Protein AF-A0A1Q4I1D5-F1 (afdb_monomer)

Radius of gyration: 16.34 Å; Cα contacts (8 Å, |Δi|>4): 133; chains: 1; bounding box: 36×32×46 Å

Nearest PDB structures (foldseek):
  1p15-assembly2_B  TM=5.397E-01  e=8.782E-01  Mus musculus
  2h4v-assembly2_B  TM=4.539E-01  e=1.102E+00  Homo sapiens
  3qcd-assembly1_A  TM=4.961E-01  e=1.836E+00  Homo sapiens
  3qcj-assembly1_A  TM=4.284E-01  e=9.295E-01  Homo sapiens
  5ezn-assembly2_B  TM=4.554E-01  e=2.732E+00  Plasmodium falciparum 3D7

pLDDT: mean 85.94, std 15.22, range [38.75, 97.31]

Structure (mmCIF, N/CA/C/O backbone):
data_AF-A0A1Q4I1D5-F1
#
_entry.id   AF-A0A1Q4I1D5-F1
#
loop_
_atom_site.group_PDB
_atom_site.id
_atom_site.typ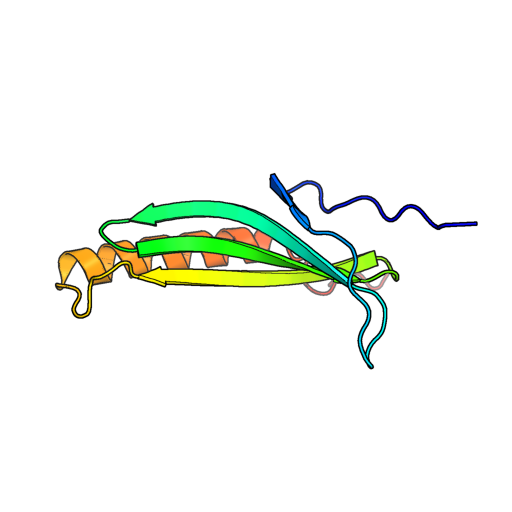e_symbol
_atom_site.label_atom_id
_atom_site.label_alt_id
_atom_site.label_comp_id
_atom_site.label_asym_id
_atom_site.label_entity_i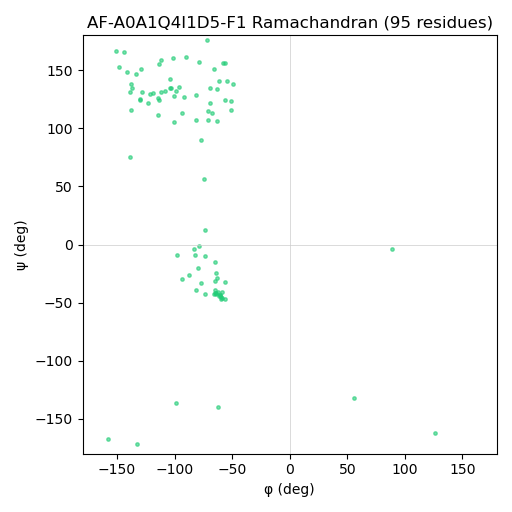d
_atom_site.label_seq_id
_atom_site.pdbx_PDB_ins_code
_atom_site.Cartn_x
_atom_site.Cartn_y
_atom_site.Cartn_z
_atom_site.occupancy
_atom_site.B_iso_or_equiv
_atom_site.auth_seq_id
_atom_site.auth_comp_id
_atom_site.auth_asym_id
_atom_site.auth_atom_id
_atom_site.pdbx_PDB_model_num
ATOM 1 N N . MET A 1 1 ? 20.049 1.175 -25.768 1.00 38.75 1 MET A N 1
ATOM 2 C CA . MET A 1 1 ? 18.646 1.621 -25.885 1.00 38.75 1 MET A CA 1
ATOM 3 C C . MET A 1 1 ? 18.016 1.458 -24.517 1.00 38.75 1 MET A C 1
ATOM 5 O O . MET A 1 1 ? 17.956 0.337 -24.033 1.00 38.75 1 MET A O 1
ATOM 9 N N . THR A 1 2 ? 17.667 2.548 -23.837 1.00 48.88 2 THR A N 1
ATOM 10 C CA . THR A 1 2 ? 16.941 2.477 -22.563 1.00 48.88 2 THR A CA 1
ATOM 11 C C . THR A 1 2 ? 15.531 2.017 -22.894 1.00 48.88 2 THR A C 1
ATOM 13 O O . THR A 1 2 ? 14.778 2.764 -23.510 1.00 48.88 2 THR A O 1
ATOM 16 N N . ASN A 1 3 ? 15.201 0.772 -22.562 1.00 55.69 3 ASN A N 1
ATOM 17 C CA . ASN A 1 3 ? 13.831 0.296 -22.665 1.00 55.69 3 ASN A CA 1
ATOM 18 C C . ASN A 1 3 ? 13.010 1.139 -21.679 1.00 55.69 3 ASN A C 1
ATOM 20 O O . ASN A 1 3 ? 13.212 1.050 -20.466 1.00 55.69 3 ASN A O 1
ATOM 24 N N . THR A 1 4 ? 12.196 2.069 -22.176 1.00 77.75 4 THR A N 1
ATOM 25 C CA . THR A 1 4 ? 11.392 2.933 -21.310 1.00 77.75 4 THR A CA 1
ATOM 26 C C . THR A 1 4 ? 10.210 2.115 -20.812 1.00 77.75 4 THR A C 1
ATOM 28 O O . THR A 1 4 ? 9.169 2.058 -21.455 1.00 77.75 4 THR A O 1
ATOM 31 N N . ILE A 1 5 ? 10.391 1.447 -19.673 1.00 88.94 5 ILE A N 1
ATOM 32 C CA . ILE A 1 5 ? 9.321 0.704 -19.008 1.00 88.94 5 ILE A CA 1
ATOM 33 C C . ILE A 1 5 ? 8.279 1.713 -18.496 1.00 88.94 5 ILE A C 1
ATOM 35 O O . ILE A 1 5 ? 8.558 2.530 -17.604 1.00 88.94 5 ILE A O 1
ATOM 39 N N . THR A 1 6 ? 7.080 1.676 -19.081 1.00 92.44 6 THR A N 1
ATOM 40 C CA . THR A 1 6 ? 5.951 2.526 -18.682 1.00 92.44 6 THR A CA 1
ATOM 41 C C . THR A 1 6 ? 5.544 2.204 -17.241 1.00 92.44 6 THR A C 1
ATOM 43 O O . THR A 1 6 ? 5.462 1.026 -16.885 1.00 92.44 6 THR A O 1
ATOM 46 N N . PRO A 1 7 ? 5.316 3.210 -16.377 1.00 92.81 7 PRO A N 1
ATOM 47 C CA . PRO A 1 7 ? 4.778 2.964 -15.044 1.00 92.81 7 PRO A CA 1
ATOM 48 C C . PRO A 1 7 ? 3.418 2.247 -15.089 1.00 92.81 7 PRO A C 1
ATOM 50 O O . PRO A 1 7 ? 2.695 2.379 -16.079 1.00 92.81 7 PRO A O 1
ATOM 53 N N . PRO A 1 8 ? 3.035 1.528 -14.021 1.00 93.12 8 PRO A N 1
ATOM 54 C CA . PRO A 1 8 ? 1.681 1.000 -13.891 1.00 93.12 8 PRO A CA 1
ATOM 55 C C . PRO A 1 8 ? 0.633 2.112 -14.029 1.00 93.12 8 PRO A C 1
ATOM 57 O O . PRO A 1 8 ? 0.835 3.216 -13.526 1.00 93.12 8 PRO A O 1
ATOM 60 N N . ALA A 1 9 ? -0.482 1.835 -14.709 1.00 92.75 9 ALA A N 1
ATOM 61 C CA . ALA A 1 9 ? -1.516 2.840 -14.987 1.00 92.75 9 ALA A CA 1
ATOM 62 C C . ALA A 1 9 ? -2.196 3.383 -13.715 1.00 92.75 9 ALA A C 1
ATOM 64 O O . ALA A 1 9 ? -2.722 4.492 -13.714 1.00 92.75 9 ALA A O 1
ATOM 65 N N . ASP A 1 10 ? -2.173 2.599 -12.639 1.00 92.69 10 ASP A N 1
ATOM 66 C CA . ASP A 1 10 ? -2.679 2.932 -11.308 1.00 92.69 10 ASP A CA 1
ATOM 67 C C . ASP A 1 10 ? -1.695 3.757 -10.461 1.00 92.69 10 ASP A C 1
ATOM 69 O O . ASP A 1 10 ? -2.072 4.256 -9.399 1.00 92.69 10 ASP A O 1
ATOM 73 N N . ALA A 1 11 ? -0.448 3.933 -10.914 1.00 95.69 11 ALA A N 1
ATOM 74 C CA . ALA A 1 11 ? 0.549 4.696 -10.179 1.00 95.69 11 ALA A CA 1
ATOM 75 C C . ALA A 1 11 ? 0.195 6.191 -10.159 1.00 95.69 11 ALA A C 1
ATOM 77 O O . ALA A 1 11 ? 0.104 6.853 -11.193 1.00 95.69 11 ALA A O 1
ATOM 78 N N . ARG A 1 12 ? 0.054 6.742 -8.954 1.00 96.44 12 ARG A N 1
ATOM 79 C CA . ARG A 1 12 ? -0.155 8.174 -8.698 1.00 96.44 12 ARG A CA 1
ATOM 80 C C . ARG A 1 12 ? 1.152 8.911 -8.443 1.00 96.44 12 ARG A C 1
ATOM 82 O O . ARG A 1 12 ? 1.267 10.091 -8.766 1.00 96.44 12 ARG A O 1
ATOM 89 N N . ARG A 1 13 ? 2.145 8.218 -7.885 1.00 97.06 13 ARG A N 1
ATOM 90 C CA . ARG A 1 13 ? 3.503 8.728 -7.686 1.00 97.06 13 ARG A CA 1
ATOM 91 C C . ARG A 1 13 ? 4.502 7.655 -8.070 1.00 97.06 13 ARG A C 1
ATOM 93 O O . ARG A 1 13 ? 4.356 6.512 -7.667 1.00 97.06 13 ARG A O 1
ATOM 100 N N . VAL A 1 14 ? 5.530 8.027 -8.823 1.00 97.00 14 VAL A N 1
ATOM 101 C CA . VAL A 1 14 ? 6.586 7.109 -9.259 1.00 97.00 14 VAL A CA 1
ATOM 102 C C . VAL A 1 14 ? 7.920 7.632 -8.754 1.00 97.00 14 VAL A C 1
ATOM 104 O O . VAL A 1 14 ? 8.243 8.804 -8.952 1.00 97.00 14 VAL A O 1
ATOM 107 N N . TYR A 1 15 ? 8.687 6.766 -8.102 1.00 96.00 15 TYR A N 1
ATOM 108 C CA . TYR A 1 15 ? 9.998 7.104 -7.567 1.00 96.00 15 TYR A CA 1
ATOM 109 C C . TYR A 1 15 ? 11.106 6.834 -8.602 1.00 96.00 15 TYR A C 1
ATOM 111 O O . TYR A 1 15 ? 10.877 6.126 -9.594 1.00 96.00 15 TYR A O 1
ATOM 119 N N . PRO A 1 16 ? 12.305 7.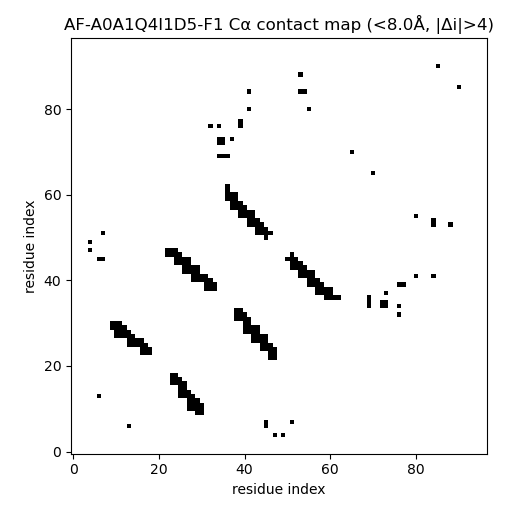423 -8.427 1.00 95.25 16 PRO A N 1
ATOM 120 C CA . PRO A 1 16 ? 13.455 7.116 -9.269 1.00 95.25 16 PRO A CA 1
ATOM 121 C C . PRO A 1 16 ? 13.788 5.622 -9.274 1.00 95.25 16 PRO A C 1
ATOM 123 O O . PRO A 1 16 ? 13.465 4.888 -8.346 1.00 95.25 16 PRO A O 1
ATOM 126 N N . TRP A 1 17 ? 14.459 5.179 -10.336 1.00 94.94 17 TRP A N 1
ATOM 127 C CA . TRP A 1 17 ? 15.004 3.827 -10.378 1.00 94.94 17 TRP A CA 1
ATOM 128 C C . TRP A 1 17 ? 16.160 3.679 -9.394 1.00 94.94 17 TRP A C 1
ATOM 130 O O . TRP A 1 17 ? 17.075 4.500 -9.371 1.00 94.94 17 TRP A O 1
ATOM 140 N N . GLU A 1 18 ? 16.130 2.580 -8.662 1.00 94.81 18 GLU A N 1
ATOM 141 C CA . GLU A 1 18 ? 17.142 2.103 -7.737 1.00 94.81 18 GLU A CA 1
ATOM 142 C C . GLU A 1 18 ? 17.783 0.829 -8.303 1.00 94.81 18 GLU A C 1
ATOM 144 O O . GLU A 1 18 ? 17.218 0.153 -9.170 1.00 94.81 18 GLU A O 1
ATOM 149 N N . PHE A 1 19 ? 18.988 0.516 -7.833 1.00 93.19 19 PHE A N 1
ATOM 150 C CA . PHE A 1 19 ? 19.737 -0.666 -8.244 1.00 93.19 19 PHE A CA 1
ATOM 151 C C . PHE A 1 19 ? 20.219 -1.416 -7.006 1.00 93.19 19 PHE A C 1
ATOM 153 O O . PHE A 1 19 ? 20.888 -0.829 -6.155 1.00 93.19 19 PHE A O 1
ATOM 160 N N . ASP A 1 20 ? 19.886 -2.700 -6.914 1.00 84.56 20 ASP A N 1
ATOM 161 C CA . ASP A 1 20 ? 20.338 -3.588 -5.844 1.00 84.56 20 ASP A CA 1
ATOM 162 C C . ASP A 1 20 ? 20.859 -4.923 -6.411 1.00 84.56 20 ASP A C 1
ATOM 164 O O . ASP A 1 20 ? 21.028 -5.086 -7.621 1.00 84.56 20 ASP A O 1
ATOM 168 N N . SER A 1 21 ? 21.149 -5.889 -5.535 1.00 81.19 21 SER A N 1
ATOM 169 C CA . SER A 1 21 ? 21.652 -7.213 -5.927 1.00 81.19 21 SER A CA 1
ATOM 170 C C . SER A 1 21 ? 20.663 -8.052 -6.748 1.00 81.19 21 SER A C 1
ATOM 172 O O . SER A 1 21 ? 21.074 -9.042 -7.349 1.00 81.19 21 SER A O 1
ATOM 174 N N . THR A 1 22 ? 19.381 -7.681 -6.778 1.00 77.31 22 THR A N 1
ATOM 175 C CA . THR A 1 22 ? 18.308 -8.358 -7.522 1.00 77.31 22 THR A CA 1
ATOM 176 C C . THR A 1 22 ? 17.991 -7.698 -8.862 1.00 77.31 22 THR A C 1
ATOM 178 O O . THR A 1 22 ? 17.277 -8.285 -9.671 1.00 77.31 22 THR A O 1
ATOM 181 N N . GLY A 1 23 ? 18.557 -6.517 -9.129 1.00 86.94 23 GLY A N 1
ATOM 182 C CA . GLY A 1 23 ? 18.416 -5.800 -10.390 1.00 86.94 23 GLY A CA 1
ATOM 183 C C . GLY A 1 23 ? 17.928 -4.368 -10.206 1.00 86.94 23 GLY A C 1
ATOM 184 O O . GLY A 1 23 ? 18.018 -3.773 -9.128 1.00 86.94 23 GLY A O 1
ATOM 185 N N . ARG A 1 24 ? 17.427 -3.785 -11.296 1.00 94.12 24 ARG A N 1
ATOM 186 C CA . ARG A 1 24 ? 16.924 -2.414 -11.307 1.00 94.12 24 ARG A CA 1
ATOM 187 C C . ARG A 1 24 ? 15.426 -2.413 -11.014 1.00 94.12 24 ARG A C 1
ATOM 189 O O . ARG A 1 24 ? 14.646 -3.071 -11.697 1.00 94.12 24 ARG A O 1
ATOM 196 N N . SER A 1 25 ? 15.008 -1.633 -10.027 1.00 95.00 25 SER A N 1
ATOM 197 C CA . SER A 1 25 ? 13.596 -1.517 -9.645 1.00 95.00 25 SER A CA 1
ATOM 198 C C . SER A 1 25 ? 13.247 -0.098 -9.206 1.00 95.00 25 SER A C 1
ATOM 200 O O . SER A 1 25 ? 14.132 0.722 -8.991 1.00 95.00 25 SER A O 1
ATOM 202 N N . ARG A 1 26 ? 11.962 0.236 -9.117 1.00 95.75 26 ARG A N 1
ATOM 203 C CA . ARG A 1 26 ? 11.486 1.503 -8.550 1.00 95.75 26 ARG A CA 1
ATOM 204 C C . ARG A 1 26 ? 10.223 1.295 -7.738 1.00 95.75 26 ARG A C 1
ATOM 206 O O . ARG A 1 26 ? 9.395 0.451 -8.086 1.00 95.75 26 ARG A O 1
ATOM 213 N N . TRP A 1 27 ?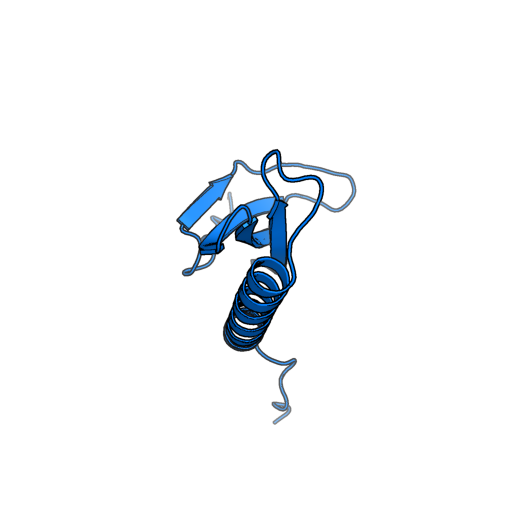 10.058 2.107 -6.706 1.00 96.56 27 TRP A N 1
ATOM 214 C CA . TRP A 1 27 ? 8.808 2.195 -5.962 1.00 96.56 27 TRP A CA 1
ATOM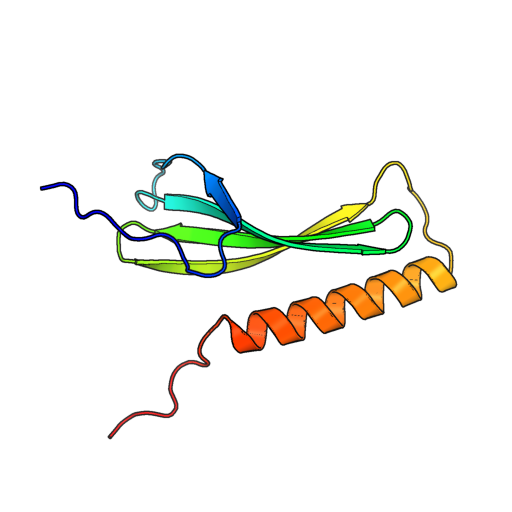 215 C C . TRP A 1 27 ? 7.776 3.053 -6.699 1.00 96.56 27 TRP A C 1
ATOM 217 O O . TRP A 1 27 ? 8.118 3.928 -7.506 1.00 96.56 27 TRP A O 1
ATOM 227 N N . PHE A 1 28 ? 6.504 2.827 -6.395 1.00 96.94 28 PHE A N 1
ATOM 228 C CA . PHE A 1 28 ? 5.406 3.719 -6.744 1.00 96.94 28 PHE A CA 1
ATOM 229 C C . PHE A 1 28 ? 4.297 3.656 -5.688 1.00 96.94 28 PHE A C 1
ATOM 231 O O . PHE A 1 28 ? 4.099 2.619 -5.052 1.00 96.94 28 PHE A O 1
ATOM 238 N N . ASP A 1 29 ? 3.554 4.754 -5.566 1.00 97.31 29 ASP A N 1
ATOM 239 C CA . ASP A 1 29 ? 2.325 4.821 -4.777 1.00 97.31 29 ASP A CA 1
ATOM 240 C C . ASP A 1 29 ? 1.120 4.807 -5.715 1.00 97.31 29 ASP A C 1
ATOM 242 O O . ASP A 1 29 ? 1.088 5.529 -6.718 1.00 97.31 29 ASP A O 1
ATOM 246 N N . GLY A 1 30 ? 0.131 3.994 -5.373 1.00 95.31 30 GLY A N 1
ATOM 247 C CA . GLY A 1 30 ? -1.178 3.900 -6.003 1.00 95.31 30 GLY A CA 1
ATOM 248 C C . GLY A 1 30 ? -2.242 4.684 -5.234 1.00 95.31 30 GLY A C 1
ATOM 249 O O . GLY A 1 30 ? -2.033 5.833 -4.836 1.00 95.31 30 GLY A O 1
ATOM 250 N N . SER A 1 31 ? -3.424 4.087 -5.068 1.00 93.81 31 SER A N 1
ATOM 251 C CA . SER A 1 31 ? -4.516 4.676 -4.291 1.00 93.81 31 SER A CA 1
ATOM 252 C C . SER A 1 31 ? -4.149 4.788 -2.806 1.00 93.81 31 SER A C 1
ATOM 254 O O . SER A 1 31 ? -3.367 4.002 -2.273 1.00 93.81 31 SER A O 1
ATOM 256 N N . ALA A 1 32 ? -4.726 5.786 -2.136 1.00 93.62 32 ALA A N 1
ATOM 257 C CA . ALA A 1 32 ? -4.592 5.969 -0.699 1.00 93.62 32 ALA A CA 1
ATOM 258 C C . ALA A 1 32 ? -5.960 6.259 -0.075 1.00 93.62 32 ALA A C 1
ATOM 260 O O . ALA A 1 32 ? -6.812 6.901 -0.698 1.00 93.62 32 ALA A O 1
ATOM 261 N N . CYS A 1 33 ? -6.157 5.788 1.151 1.00 91.31 33 CYS A N 1
ATOM 262 C CA . CYS A 1 33 ? -7.359 5.988 1.946 1.00 91.31 33 CYS A CA 1
ATOM 263 C C . CYS A 1 33 ? -6.972 6.288 3.397 1.00 91.31 33 CYS A C 1
ATOM 265 O O . CYS A 1 33 ? -6.091 5.636 3.955 1.00 91.31 33 CYS A O 1
ATOM 267 N N . THR A 1 34 ? -7.655 7.248 4.014 1.00 89.50 34 THR A N 1
ATOM 268 C CA . THR A 1 34 ? -7.477 7.592 5.428 1.00 89.50 34 THR A CA 1
ATOM 269 C C . THR A 1 34 ? -8.737 7.213 6.199 1.00 89.50 34 THR A C 1
ATOM 271 O O . THR A 1 34 ? -9.841 7.568 5.786 1.00 89.50 34 THR A O 1
ATOM 274 N N . ALA A 1 35 ? -8.570 6.518 7.322 1.00 85.31 35 ALA A N 1
ATOM 275 C CA . ALA A 1 35 ? -9.637 6.207 8.267 1.00 85.31 35 ALA A CA 1
ATOM 276 C C . ALA A 1 35 ? -9.137 6.394 9.701 1.00 85.31 35 ALA A C 1
ATOM 278 O O . ALA A 1 35 ? -8.231 5.693 10.153 1.00 85.31 35 ALA A O 1
ATOM 279 N N . GLY A 1 36 ? -9.732 7.354 10.413 1.00 84.38 36 GLY A N 1
ATOM 280 C CA . GLY A 1 36 ? -9.263 7.749 11.741 1.00 84.38 36 GLY A CA 1
ATOM 281 C C . GLY A 1 36 ? -7.781 8.164 11.708 1.00 84.38 36 GLY A C 1
ATOM 282 O O . GLY A 1 36 ? -7.396 8.922 10.813 1.00 84.38 36 GLY A O 1
ATOM 283 N N . PRO A 1 37 ? -6.936 7.662 12.629 1.00 85.38 37 PRO A N 1
ATOM 284 C CA . PRO A 1 37 ? -5.505 7.972 12.656 1.00 85.38 37 PRO A CA 1
ATOM 285 C C . PRO A 1 37 ? -4.681 7.180 11.626 1.00 85.38 37 PRO A C 1
ATOM 287 O O . PRO A 1 37 ? -3.463 7.350 11.555 1.00 85.38 37 PRO A O 1
ATOM 290 N N . ALA A 1 38 ? -5.311 6.291 10.853 1.00 87.94 38 ALA A N 1
ATOM 291 C CA . ALA A 1 38 ? -4.636 5.407 9.918 1.00 87.94 38 ALA A CA 1
ATOM 292 C C . ALA A 1 38 ? -4.694 5.941 8.482 1.00 87.94 38 ALA A C 1
ATOM 294 O O . ALA A 1 38 ? -5.762 6.277 7.969 1.00 87.94 38 ALA A O 1
ATOM 295 N N . THR A 1 39 ? -3.553 5.946 7.801 1.00 91.19 39 TH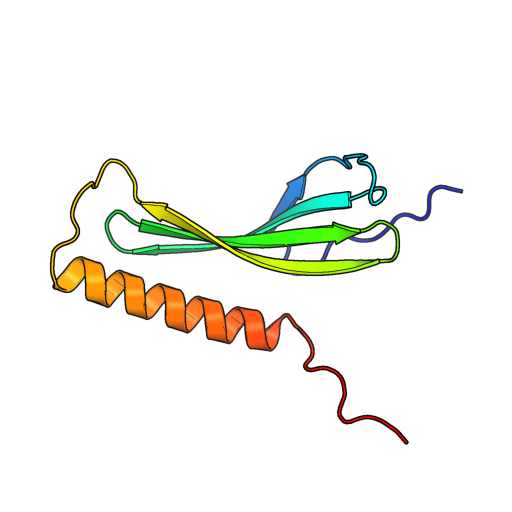R A N 1
ATOM 296 C CA . THR A 1 39 ? -3.453 6.136 6.351 1.00 91.19 39 THR A CA 1
ATOM 297 C C . THR A 1 39 ? -2.943 4.855 5.710 1.00 91.19 39 THR A C 1
ATOM 299 O O . THR A 1 39 ? -1.892 4.332 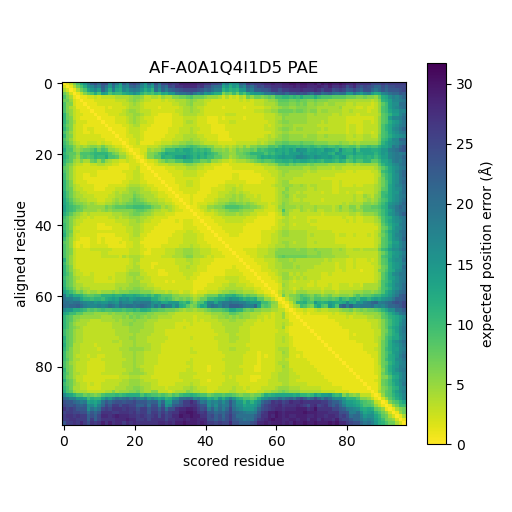6.074 1.00 91.19 39 THR A O 1
ATOM 302 N N . MET A 1 40 ? -3.710 4.348 4.755 1.00 93.56 40 MET A N 1
ATOM 303 C CA . MET A 1 40 ? -3.404 3.172 3.957 1.00 93.56 40 MET A CA 1
ATOM 304 C C . MET A 1 40 ? -3.071 3.616 2.536 1.00 93.56 40 MET A C 1
ATOM 306 O O . MET A 1 40 ? -3.831 4.383 1.946 1.00 93.56 40 MET A O 1
ATOM 310 N N . THR A 1 41 ? -1.976 3.107 1.984 1.00 96.25 41 THR A N 1
ATOM 311 C CA . THR A 1 41 ? -1.570 3.345 0.595 1.00 96.25 41 THR A CA 1
ATOM 312 C C . THR A 1 41 ? -1.306 2.005 -0.078 1.00 96.25 41 THR A C 1
ATOM 314 O O . THR A 1 41 ? -0.556 1.186 0.457 1.00 96.25 41 THR A O 1
ATOM 317 N N . ILE A 1 42 ? -1.871 1.781 -1.266 1.00 96.12 42 ILE A N 1
ATOM 318 C CA . ILE A 1 42 ? -1.405 0.702 -2.139 1.00 96.12 42 ILE A CA 1
ATOM 319 C C . ILE A 1 42 ? -0.047 1.120 -2.676 1.00 96.12 42 ILE A C 1
ATOM 321 O O . ILE A 1 42 ? 0.060 2.096 -3.412 1.00 96.12 42 ILE A O 1
ATOM 325 N N . THR A 1 43 ? 0.993 0.390 -2.311 1.00 96.75 43 THR A N 1
ATOM 326 C CA . THR A 1 43 ? 2.354 0.636 -2.784 1.00 96.75 43 THR A CA 1
ATOM 327 C C . THR A 1 43 ? 2.799 -0.517 -3.657 1.00 96.75 43 THR A C 1
ATOM 329 O O . THR A 1 43 ? 2.295 -1.640 -3.560 1.00 96.75 43 THR A O 1
ATOM 332 N N . GLY A 1 44 ? 3.739 -0.257 -4.552 1.00 95.62 44 GLY A N 1
ATOM 333 C CA . GLY A 1 44 ? 4.267 -1.312 -5.391 1.00 95.62 44 GLY A CA 1
ATOM 334 C C . GLY A 1 44 ? 5.696 -1.088 -5.824 1.00 95.62 44 GLY A C 1
ATOM 335 O O . GLY A 1 44 ? 6.262 -0.001 -5.701 1.00 95.62 44 GLY A O 1
ATOM 336 N N . ARG A 1 45 ? 6.272 -2.165 -6.346 1.00 95.44 45 ARG A N 1
ATOM 337 C CA . ARG A 1 45 ? 7.629 -2.210 -6.871 1.00 95.44 45 ARG A CA 1
ATOM 338 C C . ARG A 1 45 ? 7.580 -2.681 -8.314 1.00 95.44 45 ARG A C 1
ATOM 340 O O . ARG A 1 45 ? 7.056 -3.756 -8.598 1.00 95.44 45 ARG A O 1
ATOM 347 N N . GLN A 1 46 ? 8.096 -1.857 -9.217 1.00 95.44 46 GLN A N 1
ATOM 348 C CA . GLN A 1 46 ? 8.240 -2.190 -10.629 1.00 95.44 46 GLN A CA 1
ATOM 349 C C . GLN A 1 46 ? 9.694 -2.529 -10.934 1.00 95.44 46 GLN A C 1
ATOM 351 O O . GLN A 1 46 ? 10.595 -1.788 -10.543 1.00 95.44 46 GLN A O 1
ATOM 356 N N . TYR A 1 47 ? 9.901 -3.611 -11.668 1.00 93.81 47 TYR A N 1
ATOM 357 C CA . TYR A 1 47 ? 11.202 -4.092 -12.114 1.00 93.81 47 TYR A CA 1
ATOM 358 C C . TYR A 1 47 ? 11.445 -3.720 -13.583 1.00 93.81 47 TYR A C 1
ATOM 360 O O . TYR A 1 47 ? 10.518 -3.366 -14.320 1.00 93.81 47 TYR A O 1
ATOM 368 N N . ASP A 1 48 ? 12.705 -3.734 -14.009 1.00 92.25 48 ASP A N 1
ATOM 369 C CA . ASP A 1 48 ? 13.114 -3.375 -15.372 1.00 92.25 48 ASP A CA 1
ATOM 370 C C . ASP A 1 48 ? 12.780 -4.436 -16.437 1.00 92.25 48 ASP A C 1
ATOM 372 O O . ASP A 1 48 ? 12.836 -4.141 -17.632 1.00 92.25 48 ASP A O 1
ATOM 376 N N . ASP A 1 49 ? 12.349 -5.624 -16.011 1.00 89.75 49 ASP A N 1
ATOM 377 C CA . ASP A 1 49 ? 11.729 -6.666 -16.838 1.00 89.75 49 ASP A CA 1
ATOM 378 C C . ASP A 1 49 ? 10.216 -6.446 -17.062 1.00 89.75 49 ASP A C 1
ATOM 380 O O . ASP A 1 49 ? 9.578 -7.190 -17.806 1.00 89.75 49 ASP A O 1
ATOM 384 N N . GLY A 1 50 ? 9.637 -5.411 -16.442 1.00 89.81 50 GLY A N 1
ATOM 385 C CA . GLY A 1 50 ? 8.209 -5.097 -16.497 1.00 89.81 50 GLY A CA 1
ATOM 386 C C . GLY A 1 50 ? 7.364 -5.770 -15.412 1.00 89.81 50 GLY A C 1
ATOM 387 O O . GLY A 1 50 ? 6.178 -5.453 -15.307 1.00 89.81 50 GLY A O 1
ATOM 388 N N . THR A 1 51 ? 7.947 -6.633 -14.575 1.00 91.69 51 THR A N 1
ATOM 389 C CA . THR A 1 51 ? 7.273 -7.237 -13.421 1.00 91.69 51 THR A CA 1
ATOM 390 C C . THR A 1 51 ? 6.831 -6.152 -12.440 1.00 91.69 51 THR A C 1
ATOM 392 O O . THR A 1 51 ? 7.543 -5.175 -12.188 1.00 91.69 51 THR A O 1
ATOM 395 N N . VAL A 1 52 ? 5.639 -6.320 -11.865 1.00 93.81 52 VAL A N 1
ATOM 396 C CA . VAL A 1 52 ? 5.075 -5.408 -10.864 1.00 93.81 52 VAL A CA 1
ATOM 397 C C . VAL A 1 52 ? 4.593 -6.210 -9.666 1.00 93.81 52 VAL A C 1
ATOM 399 O O . VAL A 1 52 ? 3.749 -7.093 -9.801 1.00 93.81 52 VAL A O 1
ATOM 402 N N . LEU A 1 53 ? 5.099 -5.861 -8.487 1.00 93.81 53 LEU A N 1
ATOM 403 C CA . LEU A 1 53 ? 4.584 -6.321 -7.202 1.00 93.81 53 LEU A CA 1
ATOM 404 C C . LEU A 1 53 ? 3.781 -5.198 -6.555 1.00 93.81 53 LEU A C 1
ATOM 406 O O . LEU A 1 53 ? 4.155 -4.030 -6.659 1.00 93.81 53 LEU A O 1
ATOM 410 N N . ARG A 1 54 ? 2.687 -5.551 -5.880 1.00 95.19 54 ARG A N 1
ATOM 411 C CA . ARG A 1 54 ? 1.852 -4.615 -5.123 1.00 95.19 54 ARG A CA 1
ATOM 412 C C . ARG A 1 54 ? 1.614 -5.140 -3.717 1.00 95.19 54 ARG A C 1
ATOM 414 O O . ARG A 1 54 ? 1.594 -6.347 -3.493 1.00 95.19 54 ARG A O 1
ATOM 421 N N . GLY A 1 55 ? 1.418 -4.216 -2.794 1.00 95.12 55 GLY A N 1
ATOM 422 C CA . GLY A 1 55 ? 1.066 -4.482 -1.414 1.00 95.12 55 GLY A CA 1
ATOM 423 C C . GLY A 1 55 ? 0.407 -3.263 -0.787 1.00 95.12 55 GLY A C 1
ATOM 424 O O . GLY A 1 55 ? 0.014 -2.320 -1.473 1.00 95.12 55 GLY A O 1
ATOM 425 N N . VAL A 1 56 ? 0.287 -3.300 0.534 1.00 94.69 56 VAL A N 1
ATOM 426 C CA . VAL A 1 56 ? -0.269 -2.205 1.323 1.00 94.69 56 VAL A CA 1
ATOM 427 C C . VAL A 1 56 ? 0.794 -1.694 2.281 1.00 94.69 56 VAL A C 1
ATOM 429 O O . VAL A 1 56 ? 1.396 -2.467 3.024 1.00 94.69 56 VAL A O 1
ATOM 432 N N . THR A 1 57 ? 0.981 -0.380 2.297 1.00 94.56 57 THR A N 1
ATOM 433 C CA . THR A 1 57 ? 1.678 0.324 3.370 1.00 94.56 57 THR A CA 1
ATOM 434 C C . THR A 1 57 ? 0.634 0.955 4.280 1.00 94.56 57 THR A C 1
ATOM 436 O O . THR A 1 57 ? -0.263 1.657 3.815 1.00 94.56 57 THR A O 1
ATOM 439 N N . LEU A 1 58 ? 0.749 0.691 5.579 1.00 91.62 58 LEU A N 1
ATOM 440 C CA . LEU A 1 58 ? -0.115 1.260 6.603 1.00 91.62 58 LEU A CA 1
ATOM 441 C C . LEU A 1 58 ? 0.712 2.163 7.512 1.00 91.62 58 LEU A C 1
ATOM 443 O O . LEU A 1 58 ? 1.707 1.726 8.085 1.00 91.62 58 LEU A O 1
ATOM 447 N N . GLN A 1 59 ? 0.266 3.402 7.666 1.00 90.31 59 GLN A N 1
ATOM 448 C CA . GLN A 1 59 ? 0.789 4.339 8.641 1.00 90.31 59 GLN A CA 1
ATOM 449 C C . GLN A 1 59 ? -0.312 4.641 9.651 1.00 90.31 59 GLN A C 1
ATOM 451 O O . GLN A 1 59 ? -1.311 5.273 9.319 1.00 90.31 59 GLN A O 1
ATOM 456 N N . LEU A 1 60 ? -0.130 4.187 10.884 1.00 86.19 60 LEU A N 1
ATOM 457 C CA . LEU A 1 60 ? -0.834 4.746 12.032 1.00 86.19 60 LEU A CA 1
ATOM 458 C C . LEU A 1 60 ? -0.041 6.002 12.406 1.00 86.19 60 LEU A C 1
ATOM 460 O O . LEU A 1 60 ? 1.185 5.923 12.436 1.00 86.19 60 LEU A O 1
ATOM 464 N N . GLY A 1 61 ? -0.687 7.161 12.555 1.00 79.44 61 GLY A N 1
ATOM 465 C CA . GLY A 1 61 ? -0.011 8.399 12.968 1.00 79.44 61 GLY A CA 1
ATOM 466 C C . GLY A 1 61 ? 0.602 8.288 14.373 1.00 79.44 61 GLY A C 1
ATOM 467 O O . GLY A 1 61 ? 1.091 7.241 14.777 1.00 79.44 61 GLY A O 1
ATOM 468 N N . ASP A 1 62 ? 0.502 9.333 15.190 1.00 81.19 62 ASP A N 1
ATOM 469 C CA . ASP A 1 62 ? 0.977 9.275 16.587 1.00 81.19 62 ASP A CA 1
ATOM 470 C C . ASP A 1 62 ? 0.064 8.433 17.514 1.00 81.19 62 ASP A C 1
ATOM 472 O O . ASP A 1 62 ? 0.166 8.491 18.738 1.00 81.19 62 ASP A O 1
ATOM 476 N N . ALA A 1 63 ? -0.873 7.666 16.948 1.00 67.62 63 ALA A N 1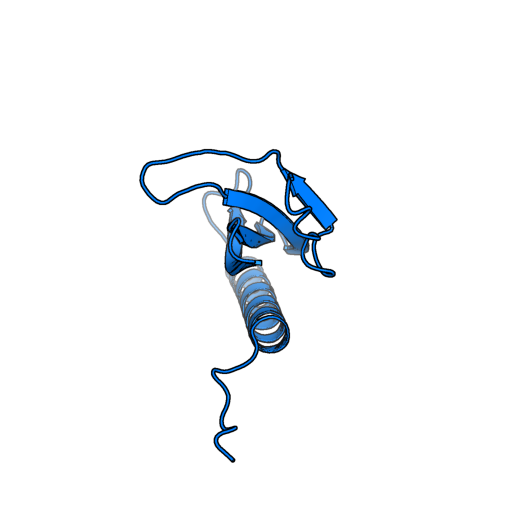
ATOM 477 C CA . ALA A 1 63 ? -1.791 6.822 17.698 1.00 67.62 63 ALA A CA 1
ATOM 478 C C . ALA A 1 63 ? -1.115 5.498 18.079 1.00 67.62 63 ALA A C 1
ATOM 480 O O . ALA A 1 63 ? -0.939 4.613 17.243 1.00 67.62 63 ALA A O 1
ATOM 481 N N . GLU A 1 64 ? -0.777 5.345 19.360 1.00 67.62 64 GLU A N 1
ATOM 482 C CA . GLU A 1 64 ? -0.247 4.087 19.908 1.00 67.62 64 GLU A CA 1
ATOM 483 C C . GLU A 1 64 ? -1.348 3.051 20.203 1.00 67.62 64 GLU A C 1
ATOM 485 O O . GLU A 1 64 ? -1.069 1.854 20.287 1.00 67.62 64 GLU A O 1
ATOM 490 N N . LEU A 1 65 ? -2.606 3.491 20.343 1.00 85.25 65 LEU A N 1
ATOM 491 C CA . LEU A 1 65 ? -3.752 2.641 20.664 1.00 85.25 65 LEU A CA 1
ATOM 492 C C . LEU A 1 65 ? -4.972 3.050 19.835 1.00 85.25 65 LEU A C 1
ATOM 494 O O . LEU A 1 65 ? -5.322 4.225 19.803 1.00 85.25 65 LEU A O 1
ATOM 498 N N . LEU A 1 66 ? -5.619 2.067 19.206 1.00 86.81 66 LEU A N 1
ATOM 499 C CA . LEU A 1 66 ? -6.903 2.241 18.525 1.00 86.81 66 LEU A CA 1
ATOM 500 C C . LEU A 1 66 ? -8.032 1.824 19.460 1.00 86.81 66 LEU A C 1
ATOM 502 O O . LEU A 1 66 ? -7.961 0.751 20.073 1.00 86.81 66 LEU A O 1
ATOM 506 N N . ASP A 1 67 ? -9.091 2.622 19.529 1.00 89.69 67 ASP A N 1
ATOM 507 C CA . ASP A 1 67 ? -10.333 2.147 20.124 1.00 89.69 67 ASP A CA 1
ATOM 508 C C . ASP A 1 67 ? -11.043 1.120 19.215 1.00 89.69 67 ASP A C 1
ATOM 510 O O . ASP A 1 67 ? -10.600 0.783 18.111 1.00 89.69 67 ASP A O 1
ATOM 514 N N . ALA A 1 68 ? -12.151 0.557 19.701 1.00 93.62 68 ALA A N 1
ATOM 515 C CA . ALA A 1 68 ? -12.870 -0.484 18.972 1.00 93.62 68 ALA A CA 1
ATOM 516 C C . ALA A 1 68 ? -13.480 0.009 17.647 1.00 93.62 68 ALA A C 1
ATOM 518 O O . ALA A 1 68 ? -13.602 -0.781 16.708 1.00 93.62 68 ALA A O 1
ATOM 519 N N . ASP A 1 69 ? -13.879 1.274 17.558 1.00 91.06 69 ASP A N 1
ATOM 520 C CA . ASP A 1 69 ? -14.498 1.837 16.360 1.00 91.06 69 ASP A CA 1
ATOM 521 C C . ASP A 1 69 ? -13.432 2.222 15.333 1.00 91.06 69 ASP A C 1
ATOM 523 O O . ASP A 1 69 ? -13.573 1.904 14.149 1.00 91.06 69 ASP A O 1
ATOM 527 N N . GLU A 1 70 ? -12.308 2.775 15.783 1.00 89.50 70 GLU A N 1
ATOM 528 C CA . GLU A 1 70 ? -11.125 3.016 14.959 1.00 89.50 70 GLU A CA 1
ATOM 529 C C . GLU A 1 70 ? -10.557 1.710 14.389 1.00 89.50 70 GLU A C 1
ATOM 531 O O . GLU A 1 70 ? -10.275 1.626 13.190 1.00 89.50 70 GLU A O 1
ATOM 536 N N . ALA A 1 71 ? -10.470 0.654 15.205 1.00 91.25 71 ALA A N 1
ATOM 537 C CA . ALA A 1 71 ? -10.027 -0.665 14.758 1.00 91.25 71 ALA A CA 1
ATOM 538 C C . ALA A 1 71 ? -10.966 -1.270 13.697 1.00 91.25 71 ALA A C 1
ATOM 540 O O . ALA A 1 71 ? -10.500 -1.842 12.707 1.00 91.25 71 ALA A O 1
ATOM 541 N N . ARG A 1 72 ? -12.291 -1.122 13.855 1.00 94.19 72 ARG A N 1
ATOM 542 C CA . ARG A 1 72 ? -13.272 -1.571 12.847 1.00 94.19 72 ARG A CA 1
ATOM 543 C C . ARG A 1 72 ? -13.163 -0.776 11.551 1.00 94.19 72 ARG A C 1
ATOM 545 O O . ARG A 1 72 ? -13.207 -1.370 10.474 1.00 94.19 72 ARG A O 1
ATOM 552 N N . CYS A 1 73 ? -12.994 0.540 11.644 1.00 90.50 73 CYS A N 1
ATOM 553 C CA . CYS A 1 73 ? -12.771 1.401 10.486 1.00 90.50 73 CYS A CA 1
ATOM 554 C C . CYS A 1 73 ? -11.510 0.990 9.718 1.00 90.50 73 CYS A C 1
ATOM 556 O O . CYS A 1 73 ? -11.568 0.802 8.501 1.00 90.50 73 CYS A O 1
ATOM 558 N N . LEU A 1 74 ? -10.395 0.766 10.420 1.00 90.62 74 LEU A N 1
ATOM 559 C CA . LEU A 1 74 ? -9.158 0.282 9.813 1.00 90.62 74 LEU A CA 1
ATOM 560 C C . LEU A 1 74 ? -9.352 -1.077 9.125 1.00 90.62 74 LEU A C 1
ATOM 562 O O . LEU A 1 74 ? -8.925 -1.253 7.984 1.00 90.62 74 LEU A O 1
ATOM 566 N N . ALA A 1 75 ? -10.037 -2.022 9.772 1.00 92.88 75 ALA A N 1
ATOM 567 C CA . ALA A 1 75 ? -10.338 -3.318 9.168 1.00 92.88 75 ALA A CA 1
ATOM 568 C C . ALA A 1 75 ? -11.145 -3.174 7.864 1.00 92.88 75 ALA A C 1
ATOM 570 O O . ALA A 1 75 ? -10.842 -3.841 6.875 1.00 92.88 75 ALA A O 1
ATOM 571 N N . GLY A 1 76 ? -12.126 -2.265 7.829 1.00 91.88 76 GLY A N 1
ATOM 572 C CA . GLY A 1 76 ? -12.888 -1.951 6.618 1.00 91.88 76 GLY A CA 1
ATOM 573 C C . GLY A 1 76 ? -12.011 -1.420 5.479 1.00 91.88 76 GLY A C 1
ATOM 574 O O . GLY A 1 76 ? -12.143 -1.870 4.340 1.00 91.88 76 GLY A O 1
ATOM 575 N N . VAL A 1 77 ? -11.072 -0.520 5.783 1.00 91.44 77 VAL A N 1
ATOM 576 C CA . VAL A 1 77 ? -10.115 0.004 4.793 1.00 91.44 77 VAL A CA 1
ATOM 577 C C . VAL A 1 77 ? -9.188 -1.089 4.267 1.00 91.44 77 VAL A C 1
ATOM 579 O O . VAL A 1 77 ? -8.971 -1.168 3.060 1.00 91.44 77 VAL A O 1
ATOM 582 N N . LEU A 1 78 ? -8.674 -1.962 5.137 1.00 93.19 78 LEU A N 1
ATOM 583 C CA . LEU A 1 78 ? -7.803 -3.067 4.726 1.00 93.19 78 LEU A CA 1
ATOM 584 C C . LEU A 1 78 ? -8.535 -4.077 3.831 1.00 93.19 78 LEU A C 1
ATOM 586 O O . LEU A 1 78 ? -7.966 -4.540 2.845 1.00 93.19 78 LEU A O 1
ATOM 590 N N . LEU A 1 79 ? -9.806 -4.376 4.119 1.00 94.38 79 LEU A N 1
ATOM 591 C CA . LEU A 1 79 ? -10.633 -5.233 3.262 1.00 94.38 79 LEU A CA 1
ATOM 592 C C . LEU A 1 79 ? -10.880 -4.602 1.886 1.00 94.38 79 LEU A C 1
ATOM 594 O O . LEU A 1 79 ? -10.795 -5.288 0.868 1.00 94.38 79 LEU A O 1
ATOM 598 N N . ALA A 1 80 ? -11.144 -3.294 1.837 1.00 90.50 80 ALA A N 1
ATOM 599 C CA . ALA A 1 80 ? -11.295 -2.579 0.573 1.00 90.50 80 ALA A CA 1
ATOM 600 C C . ALA A 1 80 ? -9.989 -2.571 -0.242 1.00 90.50 80 ALA A C 1
ATOM 602 O O . ALA A 1 80 ? -10.025 -2.799 -1.452 1.00 90.50 80 ALA A O 1
ATOM 603 N N . ALA A 1 81 ? -8.845 -2.370 0.421 1.00 92.12 81 ALA A N 1
ATOM 604 C CA . ALA A 1 81 ? -7.522 -2.420 -0.197 1.00 92.12 81 ALA A CA 1
ATOM 605 C C . ALA A 1 81 ? -7.214 -3.802 -0.781 1.00 92.12 81 ALA A C 1
ATOM 607 O O . ALA A 1 81 ? -6.742 -3.897 -1.910 1.00 92.12 81 ALA A O 1
ATOM 608 N N . ALA A 1 82 ? -7.526 -4.873 -0.044 1.00 93.19 82 ALA A N 1
ATOM 609 C CA . ALA A 1 82 ? -7.370 -6.242 -0.528 1.00 93.19 82 ALA A CA 1
ATOM 610 C C . ALA A 1 82 ? -8.202 -6.483 -1.797 1.00 93.19 82 ALA A C 1
ATOM 612 O O . ALA A 1 82 ? -7.671 -6.948 -2.801 1.00 93.19 82 ALA A O 1
ATOM 613 N N . GLY A 1 83 ? -9.468 -6.053 -1.802 1.00 92.69 83 GLY A N 1
ATOM 614 C CA . GLY A 1 83 ? -10.311 -6.142 -2.996 1.00 92.69 83 GLY A CA 1
ATOM 615 C C . GLY A 1 83 ? -9.803 -5.300 -4.175 1.00 92.69 83 GLY A C 1
ATOM 616 O O . GLY A 1 83 ? -10.041 -5.643 -5.331 1.00 92.69 83 GLY A O 1
ATOM 617 N N . GLU A 1 84 ? -9.102 -4.193 -3.923 1.00 91.94 84 GLU A N 1
ATOM 618 C CA . GLU A 1 84 ? -8.435 -3.429 -4.980 1.00 91.94 84 GLU A CA 1
ATOM 619 C C . GLU A 1 84 ? -7.177 -4.135 -5.496 1.00 91.94 84 GLU A C 1
ATOM 621 O O . GLU A 1 84 ? -7.003 -4.217 -6.711 1.00 91.94 84 GLU A O 1
ATOM 626 N N . LEU A 1 85 ? -6.354 -4.706 -4.613 1.00 92.44 85 LEU A N 1
ATOM 627 C CA . LEU A 1 85 ? -5.206 -5.522 -5.001 1.00 92.44 85 LEU A CA 1
ATOM 628 C C . LEU A 1 85 ? -5.632 -6.688 -5.891 1.00 92.44 85 LEU A C 1
ATOM 630 O O . LEU A 1 85 ? -5.068 -6.831 -6.970 1.00 92.44 85 LEU A O 1
ATOM 634 N N . ASP A 1 86 ? -6.680 -7.426 -5.520 1.00 92.88 86 ASP A N 1
ATOM 635 C CA . ASP A 1 86 ? -7.211 -8.541 -6.316 1.00 92.88 86 ASP A CA 1
ATOM 636 C C . ASP A 1 86 ? -7.601 -8.121 -7.742 1.00 92.88 86 ASP A C 1
ATOM 638 O O . ASP A 1 86 ? -7.475 -8.901 -8.684 1.00 92.88 86 ASP A O 1
ATOM 642 N N . ARG A 1 87 ? -8.053 -6.873 -7.930 1.00 90.69 87 ARG A N 1
ATOM 643 C CA . ARG A 1 87 ? -8.345 -6.318 -9.263 1.00 90.69 87 ARG A CA 1
ATOM 644 C C . ARG A 1 87 ? -7.086 -5.909 -10.027 1.00 90.69 87 ARG A C 1
ATOM 646 O O . ARG A 1 87 ? -7.082 -5.967 -11.254 1.00 90.69 87 ARG A O 1
ATOM 653 N N . LEU A 1 88 ? -6.054 -5.442 -9.326 1.00 89.12 88 LEU A N 1
ATOM 654 C CA . LEU A 1 88 ? -4.821 -4.898 -9.909 1.00 89.12 88 LEU A CA 1
ATOM 655 C C . LEU A 1 88 ? -3.763 -5.965 -10.200 1.00 89.12 88 LEU A C 1
ATOM 657 O O . LEU A 1 88 ? -2.906 -5.768 -11.066 1.00 89.12 88 LEU A O 1
ATOM 661 N N . THR A 1 89 ? -3.792 -7.079 -9.478 1.00 79.56 89 THR A N 1
ATOM 662 C CA . THR A 1 89 ? -3.021 -8.277 -9.797 1.00 79.56 89 THR A CA 1
ATOM 663 C C . THR A 1 89 ? -3.891 -9.211 -10.627 1.00 79.56 89 THR A C 1
ATOM 665 O O . THR A 1 89 ? -4.858 -9.756 -10.097 1.00 79.56 89 THR A O 1
ATOM 668 N N . PRO A 1 90 ? -3.572 -9.450 -11.911 1.00 59.59 90 PRO A N 1
ATOM 669 C CA . PRO A 1 90 ? -4.197 -10.542 -12.638 1.00 59.59 90 PRO A CA 1
ATOM 670 C C . PRO A 1 90 ? -3.943 -11.829 -11.849 1.00 59.59 90 PRO A C 1
ATOM 672 O O . PRO A 1 90 ? -2.787 -12.145 -11.555 1.00 59.59 90 PRO A O 1
ATOM 675 N N . SER A 1 91 ? -4.999 -12.566 -11.493 1.00 47.03 91 SER A N 1
ATOM 676 C CA . SER A 1 91 ? -4.829 -13.939 -11.007 1.00 4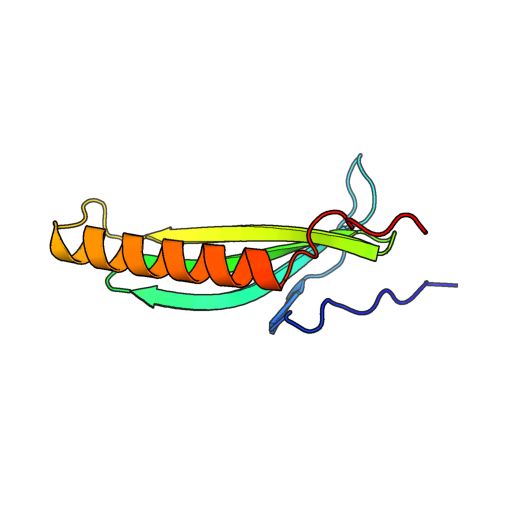7.03 91 SER A CA 1
ATOM 677 C C . SER A 1 91 ? -3.923 -14.690 -11.988 1.00 47.03 91 SER A C 1
ATOM 679 O O . SER A 1 91 ? -4.100 -14.506 -13.198 1.00 47.03 91 SER A O 1
ATOM 681 N N . PRO A 1 92 ? -2.962 -15.514 -11.522 1.00 44.94 92 PRO A N 1
ATOM 682 C CA . PRO A 1 92 ? -2.161 -16.335 -12.420 1.00 44.94 92 PRO A CA 1
ATOM 683 C C . PRO A 1 92 ? -3.120 -17.096 -13.334 1.00 44.94 92 PRO A C 1
ATOM 685 O O . PRO A 1 92 ? -3.984 -17.837 -12.864 1.00 44.94 92 PRO A O 1
ATOM 688 N N . GLY A 1 93 ? -3.035 -16.792 -14.629 1.00 40.47 93 GLY A N 1
ATOM 689 C CA . GLY A 1 93 ? -4.062 -17.125 -15.600 1.00 40.47 93 GLY A CA 1
ATOM 690 C C . GLY A 1 93 ? -4.458 -18.593 -15.527 1.00 40.47 93 GLY A C 1
ATOM 691 O O . GLY A 1 93 ? -3.644 -19.489 -15.744 1.00 40.47 93 GLY A O 1
ATOM 692 N N . THR A 1 94 ? -5.752 -18.827 -15.324 1.00 42.62 94 THR A N 1
ATOM 693 C CA . THR A 1 94 ? -6.429 -20.014 -15.854 1.00 42.62 94 THR A CA 1
ATOM 694 C C . THR A 1 94 ? -6.617 -19.815 -17.360 1.00 42.62 94 THR A C 1
ATOM 696 O O . THR A 1 94 ? -7.732 -19.817 -17.865 1.00 42.62 94 THR A O 1
ATOM 699 N N . ASP A 1 95 ? -5.518 -19.575 -18.073 1.00 47.25 95 ASP A N 1
ATOM 700 C CA . ASP A 1 95 ? -5.513 -19.470 -19.527 1.00 47.25 95 ASP A CA 1
ATOM 701 C C . ASP A 1 95 ? -4.281 -20.199 -20.066 1.00 47.25 95 ASP A C 1
ATOM 703 O O . ASP A 1 95 ? -3.244 -19.632 -20.406 1.00 47.25 95 ASP A O 1
ATOM 707 N N . ARG A 1 96 ? -4.385 -21.531 -20.038 1.00 44.12 96 ARG A N 1
ATOM 708 C CA . ARG A 1 96 ? -3.710 -22.382 -21.013 1.00 44.12 96 ARG A CA 1
ATOM 709 C C . ARG A 1 96 ? -4.765 -22.786 -22.036 1.00 44.12 96 ARG A C 1
ATOM 711 O O . ARG A 1 96 ? -5.593 -23.652 -21.743 1.00 44.12 96 ARG A O 1
ATOM 718 N N . ARG A 1 97 ? -4.708 -22.192 -23.221 1.00 43.38 97 ARG A N 1
ATOM 719 C CA . ARG A 1 97 ? -5.196 -22.799 -24.459 1.00 43.38 97 ARG A CA 1
ATOM 720 C C . ARG A 1 97 ? -4.135 -22.658 -25.531 1.00 43.38 97 ARG A C 1
ATOM 722 O O . ARG A 1 97 ? -3.497 -21.586 -25.575 1.00 43.38 97 ARG A O 1
#

Organism: NCBI:txid53378

Mean predicted aligned error: 6.66 Å

Secondary structure (DSSP, 8-state):
-----PPPTT-SEEPPPEEETTEEEEEEEEEEEEETTEEEEEEEEEETTS-EEEEEEEEE-S-S---HHHHHHHHHHHHHHHHHHHHHS--S-----

Foldseek 3Di:
DQPPQDDDPQFPAWADWDADPVGIKTKTWGDWDDQDQKIKIWIWMAGSVRDIDIDIDMDRDPDPDDDPVSVVRVVVVVVVVVVVVPVSDDDPDPDDD

Solvent-accessible surface area (backbone atoms only — not comparable to full-atom values): 5971 Å² total; per-residue (Å²): 132,85,78,81,76,76,74,64,91,66,50,74,42,78,52,74,80,45,78,58,99,90,45,49,33,24,48,31,36,37,62,71,51,75,42,84,65,32,40,38,31,36,31,32,42,38,38,82,89,68,53,72,49,75,51,76,46,76,42,60,56,96,60,91,72,74,55,77,64,49,47,49,46,43,51,53,53,53,54,53,50,49,60,47,46,60,69,72,45,78,69,84,71,96,70,88,130

Sequence (97 aa):
MTNTITPPADARRVYPWEFDSTGRSRWFDGSACTAGPATMTITGRQYDDGTVLRGVTLQLGDAELLDADEARCLAGVLLAAAGELDRLTPSPGTDRR